Protein AF-A0A0R3PIF0-F1 (afdb_monomer)

Secondary structure (DSSP, 8-state):
-HHHHHHH----SSPPHHHHHHHHHHS----TT--TTT-SHHHHHHHTT-GGGSBTTTBPPPHHHHHHHHHHHHHTTT------S---TTTTTTS-BTBEEE--SS--HHHHHHHHHHHHHHHHHSS--EEE-SS-----

InterPro domains:
  IPR024079 Metallopeptidase, catalytic domain superfamily [G3DSA:3.40.390.10] (37-140)

pLDDT: mean 72.9, std 18.95, range [37.56, 96.81]

Mean predicted aligned error: 13.87 Å

Foldseek 3Di:
DVPVVVVVPPDPPDPDPVVVVVVCVVDVPPPPDDDVQPPDLQNVCVVVVNQVQADVSHHHDDPVRVVVVVVVCVVCVPDDDPDDPDDDPPPPVPDPPQAAEDEDDPDDPVRVVVVVVVQVVCVVVDVHHYHYDPDRPPPD

Radius of gyration: 18.89 Å; Cα contacts (8 Å, |Δi|>4): 63; chains: 1; bounding box: 34×45×41 Å

Sequence (140 aa):
MEKEIKDELTVSTKPNGDVLKAMKDYAEIKQTNIEPVGDTIARVNRESRVDMALFQGDIILTKEQADEIIEDIKENKGGRVKRQAFRDEKYPKYLWSNGVNFAFYNATSVAKRVFKRAAAMWSWDTCINFGETDRGKHDR

Structure (mmCIF, N/CA/C/O backbone):
data_AF-A0A0R3PIF0-F1
#
_entry.id   AF-A0A0R3PIF0-F1
#
loop_
_atom_site.group_PDB
_atom_site.id
_atom_site.type_symbol
_atom_site.label_atom_id
_atom_site.label_alt_id
_atom_site.label_comp_id
_atom_site.label_asym_id
_atom_site.label_entity_id
_atom_site.label_seq_id
_atom_site.pdbx_PDB_ins_code
_atom_site.Cartn_x
_atom_site.Cartn_y
_atom_site.Cartn_z
_atom_site.occupancy
_atom_site.B_iso_or_equiv
_atom_site.auth_seq_id
_atom_site.auth_comp_id
_atom_site.auth_asym_id
_atom_site.auth_atom_id
_atom_site.pdbx_PDB_model_num
ATOM 1 N N . MET A 1 1 ? 3.440 -2.703 26.975 1.00 39.00 1 MET A N 1
ATOM 2 C CA . MET A 1 1 ? 2.899 -2.755 25.603 1.00 39.00 1 MET A CA 1
ATOM 3 C C . MET A 1 1 ? 3.229 -4.080 24.922 1.00 39.00 1 MET A C 1
ATOM 5 O O . MET A 1 1 ? 2.321 -4.872 24.766 1.00 39.00 1 MET A O 1
ATOM 9 N N . GLU A 1 2 ? 4.494 -4.411 24.626 1.00 38.91 2 GLU A N 1
ATOM 10 C CA . GLU A 1 2 ? 4.808 -5.712 23.994 1.00 38.91 2 GLU A CA 1
ATOM 11 C C . GLU A 1 2 ? 4.556 -6.949 24.874 1.00 38.91 2 GLU A C 1
ATOM 13 O O . GLU A 1 2 ? 4.214 -8.006 24.356 1.00 38.91 2 GLU A O 1
ATOM 18 N N . LYS A 1 3 ? 4.774 -6.848 26.194 1.00 43.38 3 LYS A N 1
ATOM 19 C CA . LYS A 1 3 ? 4.750 -8.019 27.089 1.00 43.38 3 LYS A CA 1
ATOM 20 C C . LYS A 1 3 ? 3.355 -8.628 27.268 1.00 43.38 3 LYS A C 1
ATOM 22 O O . LYS A 1 3 ? 3.252 -9.839 27.326 1.00 43.38 3 LYS A O 1
ATOM 27 N N . GLU A 1 4 ? 2.306 -7.810 27.296 1.00 44.25 4 GLU A N 1
ATOM 28 C CA . GLU A 1 4 ? 0.921 -8.278 27.482 1.00 44.25 4 GLU A CA 1
ATOM 29 C C . GLU A 1 4 ? 0.324 -8.868 26.192 1.00 44.25 4 GLU A C 1
ATOM 31 O O . GLU A 1 4 ? -0.523 -9.745 26.252 1.00 44.25 4 GLU A O 1
ATOM 36 N N . ILE A 1 5 ? 0.812 -8.445 25.019 1.00 46.12 5 ILE A N 1
ATOM 37 C CA . ILE A 1 5 ? 0.352 -8.931 23.705 1.00 46.12 5 ILE A CA 1
ATOM 38 C C . ILE A 1 5 ? 1.008 -10.277 23.342 1.00 46.12 5 ILE A C 1
ATOM 40 O O . ILE A 1 5 ? 0.425 -11.087 22.623 1.00 46.12 5 ILE A O 1
ATOM 44 N N . LYS A 1 6 ? 2.230 -10.532 23.832 1.00 49.25 6 LYS A N 1
ATOM 45 C CA . LYS A 1 6 ? 3.019 -11.727 23.484 1.00 49.25 6 LYS A CA 1
ATOM 46 C C . LYS A 1 6 ? 2.473 -13.029 24.087 1.00 49.25 6 LYS A C 1
ATOM 48 O O . LYS A 1 6 ? 2.617 -14.064 23.441 1.00 49.25 6 LYS A O 1
ATOM 53 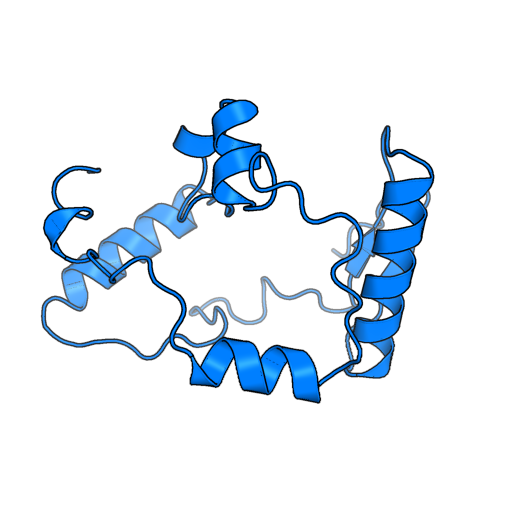N N . ASP A 1 7 ? 1.822 -12.982 25.249 1.00 43.16 7 ASP A N 1
ATOM 54 C CA . ASP A 1 7 ? 1.317 -14.192 25.920 1.00 43.16 7 ASP A CA 1
ATOM 55 C C . ASP A 1 7 ? 0.017 -14.740 25.294 1.00 43.16 7 ASP A C 1
ATOM 57 O O . ASP A 1 7 ? -0.178 -15.954 25.269 1.00 43.16 7 ASP A O 1
ATOM 61 N N . GLU A 1 8 ? -0.832 -13.896 24.692 1.00 44.09 8 GLU A N 1
ATOM 62 C CA . GLU A 1 8 ? -2.101 -14.334 24.073 1.00 44.09 8 GLU A CA 1
ATOM 63 C C . GLU A 1 8 ? -1.977 -14.786 22.600 1.00 44.09 8 GLU A C 1
ATOM 65 O O . GLU A 1 8 ? -2.888 -15.411 22.056 1.00 44.09 8 GLU A O 1
ATOM 70 N N . LEU A 1 9 ? -0.851 -14.499 21.935 1.00 39.22 9 LEU A N 1
ATOM 71 C CA . LEU A 1 9 ? -0.652 -14.702 20.489 1.00 39.22 9 LEU A CA 1
ATOM 72 C C . LEU A 1 9 ? 0.305 -15.849 20.135 1.00 39.22 9 LEU A C 1
ATOM 74 O O . LEU A 1 9 ? 0.808 -15.900 19.010 1.00 39.22 9 LEU A O 1
ATOM 78 N N . THR A 1 10 ? 0.544 -16.795 21.048 1.00 39.41 10 THR A N 1
ATOM 79 C CA . THR A 1 10 ? 1.358 -17.997 20.784 1.00 39.41 10 THR A CA 1
ATOM 80 C C . THR A 1 10 ? 0.647 -18.975 19.833 1.00 39.41 10 THR A C 1
ATOM 82 O O . THR A 1 10 ? 0.287 -20.100 20.169 1.00 39.41 10 THR A O 1
ATOM 85 N N . VAL A 1 11 ? 0.460 -18.557 18.581 1.00 43.66 11 VAL A N 1
ATOM 86 C CA . VAL A 1 11 ? 0.118 -19.440 17.470 1.00 43.66 11 VAL A CA 1
ATOM 87 C C . VAL A 1 11 ? 1.376 -20.231 17.125 1.00 43.66 11 VAL A C 1
ATOM 89 O O . VAL A 1 11 ? 2.396 -19.665 16.737 1.00 43.66 11 VAL A O 1
ATOM 92 N N . SER A 1 12 ? 1.298 -21.552 17.293 1.00 43.12 12 SER A N 1
ATOM 93 C CA . SER A 1 12 ? 2.303 -22.515 16.839 1.00 43.12 12 SER A CA 1
ATOM 94 C C . SER A 1 12 ? 2.793 -22.160 15.430 1.00 43.12 12 SER A C 1
ATOM 96 O O . SER A 1 12 ? 2.031 -22.181 14.466 1.00 43.12 12 SER A O 1
ATOM 98 N N . THR A 1 13 ? 4.078 -21.836 15.308 1.00 50.78 13 THR A N 1
ATOM 99 C CA . THR A 1 13 ? 4.768 -21.364 14.094 1.00 50.78 13 THR A CA 1
ATOM 100 C C . THR A 1 13 ? 4.951 -22.437 13.013 1.00 50.78 13 THR A C 1
ATOM 102 O O . THR A 1 13 ? 5.729 -22.246 12.079 1.00 50.78 13 THR A O 1
ATOM 105 N N . LYS A 1 14 ? 4.262 -23.580 13.107 1.00 49.59 14 LYS A N 1
ATOM 106 C CA . LYS A 1 14 ? 4.335 -24.635 12.091 1.00 49.59 14 LYS A CA 1
ATOM 107 C C . LYS A 1 14 ? 3.168 -24.493 11.109 1.00 49.59 14 LYS A C 1
ATOM 109 O O . LYS A 1 14 ? 2.019 -24.547 11.548 1.00 49.59 14 LYS A O 1
ATOM 114 N N . PRO A 1 15 ? 3.431 -24.340 9.797 1.00 47.59 15 PRO A N 1
ATOM 115 C CA . PRO A 1 15 ? 2.371 -24.342 8.800 1.00 47.59 15 PRO A CA 1
ATOM 116 C C . PRO A 1 15 ? 1.590 -25.657 8.888 1.00 47.59 15 PRO A C 1
ATOM 118 O O . PRO A 1 15 ? 2.183 -26.737 8.871 1.00 47.59 15 PRO A O 1
ATOM 121 N N . ASN A 1 16 ? 0.265 -25.565 8.993 1.00 57.34 16 ASN A N 1
ATOM 122 C CA . ASN A 1 16 ? -0.607 -26.732 8.940 1.00 57.34 16 ASN A CA 1
ATOM 123 C C . ASN A 1 16 ? -0.492 -27.382 7.545 1.00 57.34 16 ASN A C 1
ATOM 125 O O . ASN A 1 16 ? -0.505 -26.676 6.533 1.00 57.34 16 ASN A O 1
ATOM 129 N N . GLY A 1 17 ? -0.355 -28.711 7.485 1.00 57.84 17 GLY A N 1
ATOM 130 C CA . GLY A 1 17 ? -0.075 -29.453 6.247 1.00 57.84 17 GLY A CA 1
ATOM 131 C C . GLY A 1 17 ? -1.104 -29.213 5.138 1.00 57.84 17 GLY A C 1
ATOM 132 O O . GLY A 1 17 ? -0.756 -29.193 3.957 1.00 57.84 17 GLY A O 1
ATOM 133 N N . ASP A 1 18 ? -2.344 -28.924 5.523 1.00 62.34 18 ASP A N 1
ATOM 134 C CA . ASP A 1 18 ? -3.446 -28.638 4.603 1.00 62.34 18 ASP A CA 1
ATOM 135 C C . ASP A 1 18 ? -3.296 -27.285 3.892 1.00 62.34 18 ASP A C 1
ATOM 137 O O . ASP A 1 18 ? -3.632 -27.157 2.715 1.00 62.34 18 ASP A O 1
ATOM 141 N N . VAL A 1 19 ? -2.720 -26.283 4.568 1.00 57.62 19 VAL A N 1
ATOM 142 C CA . VAL A 1 19 ? -2.477 -24.946 3.993 1.00 57.62 19 VAL A CA 1
ATOM 143 C C . VAL A 1 19 ? -1.407 -25.032 2.909 1.00 57.62 19 VAL A C 1
ATOM 145 O O . VAL A 1 19 ? -1.565 -24.477 1.8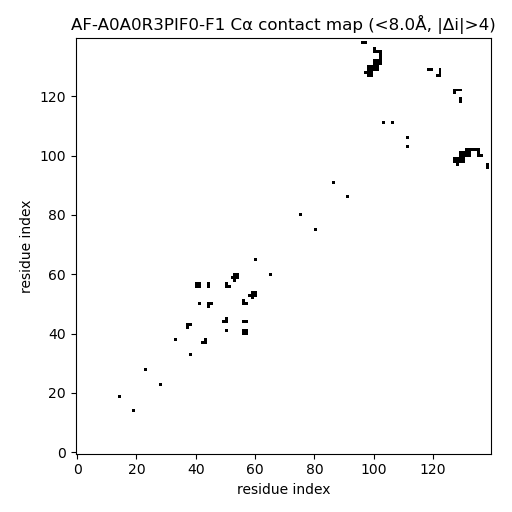25 1.00 57.62 19 VAL A O 1
ATOM 148 N N . LEU A 1 20 ? -0.343 -25.796 3.169 1.00 56.94 20 LEU A N 1
ATOM 149 C CA . LEU A 1 20 ? 0.724 -26.031 2.195 1.00 56.94 20 LEU A CA 1
ATOM 150 C C . LEU A 1 20 ? 0.221 -26.772 0.952 1.00 56.94 20 LEU A C 1
ATOM 152 O O . LEU A 1 20 ? 0.730 -26.535 -0.142 1.00 56.94 20 LEU A O 1
ATOM 156 N N . LYS A 1 21 ? -0.761 -27.665 1.112 1.00 65.06 21 LYS A N 1
ATOM 157 C CA . LYS A 1 21 ? -1.381 -28.391 -0.000 1.00 65.06 21 LYS A CA 1
ATOM 158 C C . LYS A 1 21 ? -2.254 -27.463 -0.849 1.00 65.06 21 LYS A C 1
ATOM 160 O O . LYS A 1 21 ? -2.043 -27.377 -2.052 1.00 65.06 21 LYS A O 1
ATOM 165 N N . ALA A 1 22 ? -3.115 -26.670 -0.212 1.00 62.97 22 ALA A N 1
ATOM 166 C CA . ALA A 1 22 ? -3.957 -25.693 -0.903 1.00 62.97 22 ALA A CA 1
ATOM 167 C C . ALA A 1 22 ? -3.142 -24.639 -1.685 1.00 62.97 22 ALA A C 1
ATOM 169 O O . ALA A 1 22 ? -3.515 -24.267 -2.795 1.00 62.97 22 ALA A O 1
ATOM 170 N N . MET A 1 23 ? -1.997 -24.194 -1.151 1.00 53.69 23 MET A N 1
ATOM 171 C CA . MET A 1 23 ? -1.098 -23.261 -1.851 1.00 53.69 23 MET A CA 1
ATOM 172 C C . MET A 1 23 ? -0.446 -23.869 -3.102 1.00 53.69 23 MET A C 1
ATOM 174 O O . MET A 1 23 ? -0.161 -23.136 -4.046 1.00 53.69 23 MET A O 1
ATOM 178 N N . LYS A 1 24 ? -0.198 -25.186 -3.111 1.00 56.56 24 LYS A N 1
ATOM 179 C CA . LYS A 1 24 ? 0.349 -25.907 -4.273 1.00 56.56 24 LYS A CA 1
ATOM 180 C C . LYS A 1 24 ? -0.702 -26.161 -5.351 1.00 56.56 24 LYS A C 1
ATOM 182 O O . LYS A 1 24 ? -0.357 -26.180 -6.525 1.00 56.56 24 LYS A O 1
ATOM 187 N N . ASP A 1 25 ? -1.957 -26.342 -4.953 1.00 60.97 25 ASP A N 1
ATOM 188 C CA . ASP A 1 25 ? -3.057 -26.614 -5.881 1.00 60.97 25 ASP A CA 1
ATOM 189 C C . ASP A 1 25 ? -3.532 -25.336 -6.608 1.00 60.97 25 ASP A C 1
ATOM 191 O O . ASP A 1 25 ? -4.038 -25.413 -7.724 1.00 60.97 25 ASP A O 1
ATOM 195 N N . T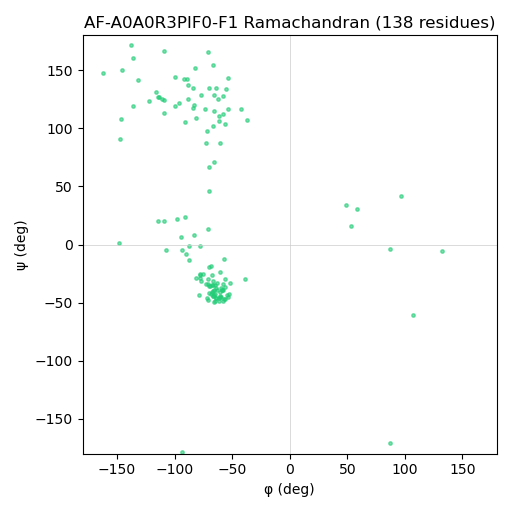YR A 1 26 ? -3.339 -24.149 -6.012 1.00 51.09 26 TYR A N 1
ATOM 196 C CA . TYR A 1 26 ? -3.770 -22.861 -6.586 1.00 51.09 26 TYR A CA 1
ATOM 197 C C . TYR A 1 26 ? -2.882 -22.364 -7.745 1.00 51.09 26 TYR A C 1
ATOM 199 O O . TYR A 1 26 ? -3.338 -21.616 -8.607 1.00 51.09 26 TYR A O 1
ATOM 207 N N . ALA A 1 27 ? -1.616 -22.782 -7.789 1.00 47.94 27 ALA A N 1
ATOM 208 C CA . ALA A 1 27 ? -0.707 -22.579 -8.914 1.00 47.94 27 ALA A CA 1
ATOM 209 C C . ALA A 1 27 ? 0.471 -23.553 -8.780 1.00 47.94 27 ALA A C 1
ATOM 211 O O . ALA A 1 27 ? 0.924 -23.801 -7.663 1.00 47.94 27 ALA A O 1
ATOM 212 N N . GLU A 1 28 ? 1.037 -24.038 -9.894 1.00 45.19 28 GLU A N 1
ATOM 213 C CA . GLU A 1 28 ? 2.363 -24.677 -9.894 1.00 45.19 28 GLU A CA 1
ATOM 214 C C . GLU A 1 28 ? 3.436 -23.632 -9.528 1.00 45.19 28 GLU A C 1
ATOM 216 O O . GLU A 1 28 ? 4.232 -23.178 -10.355 1.00 45.19 28 GLU A O 1
ATOM 221 N N . ILE A 1 29 ? 3.453 -23.201 -8.266 1.00 48.59 29 ILE A N 1
ATOM 222 C CA . ILE A 1 29 ? 4.486 -22.343 -7.709 1.00 48.59 29 ILE A CA 1
ATOM 223 C C . ILE A 1 29 ? 5.707 -23.240 -7.566 1.00 48.59 29 ILE A C 1
ATOM 225 O O . ILE A 1 29 ? 5.940 -23.861 -6.526 1.00 48.59 29 ILE A O 1
ATOM 229 N N . LYS A 1 30 ? 6.504 -23.333 -8.633 1.00 47.19 30 LYS A N 1
ATOM 230 C CA . LYS A 1 30 ? 7.887 -23.783 -8.506 1.00 47.19 30 LYS A CA 1
ATOM 231 C C . LYS A 1 30 ? 8.543 -22.841 -7.499 1.00 47.19 30 LYS A C 1
ATOM 233 O O . LYS A 1 30 ? 8.835 -21.694 -7.823 1.00 47.19 30 LYS A O 1
ATOM 238 N N . GLN A 1 31 ? 8.740 -23.323 -6.271 1.00 47.59 31 GLN A N 1
ATOM 239 C CA . GLN A 1 31 ? 9.461 -22.641 -5.190 1.00 47.59 31 GLN A CA 1
ATOM 240 C C . GLN A 1 31 ? 10.965 -22.581 -5.496 1.00 47.59 31 GLN A C 1
ATOM 242 O O . GLN A 1 31 ? 11.814 -22.930 -4.682 1.00 47.59 31 GLN A O 1
ATOM 247 N N . THR A 1 32 ? 11.324 -22.208 -6.716 1.00 38.28 32 THR A N 1
ATOM 248 C CA . THR A 1 32 ? 12.707 -21.977 -7.090 1.00 38.28 32 THR A CA 1
ATOM 249 C C . THR A 1 32 ? 13.036 -20.570 -6.618 1.00 38.28 32 THR A C 1
ATOM 251 O O . THR A 1 32 ? 12.521 -19.611 -7.194 1.00 38.28 32 THR A O 1
ATOM 254 N N . ASN A 1 33 ? 13.865 -20.486 -5.569 1.00 44.28 33 ASN A N 1
ATOM 255 C CA . ASN A 1 33 ? 14.394 -19.277 -4.909 1.00 44.28 33 ASN A CA 1
ATOM 256 C C . ASN A 1 33 ? 13.636 -18.804 -3.650 1.00 44.28 33 ASN A C 1
ATOM 258 O O . ASN A 1 33 ? 13.431 -17.608 -3.474 1.00 44.28 33 ASN A O 1
ATOM 262 N N . ILE A 1 34 ? 13.228 -19.727 -2.774 1.00 48.59 34 ILE A N 1
ATOM 263 C CA . ILE A 1 34 ? 12.875 -19.403 -1.381 1.00 48.59 34 ILE A CA 1
ATOM 264 C C . ILE A 1 34 ? 14.157 -19.559 -0.559 1.00 48.59 34 ILE A C 1
ATOM 266 O O . ILE A 1 34 ? 14.612 -20.688 -0.357 1.00 48.59 34 ILE A O 1
ATOM 270 N N . GLU A 1 35 ? 14.782 -18.452 -0.152 1.00 50.81 35 GLU A N 1
ATOM 271 C CA . GLU A 1 35 ? 15.906 -18.531 0.780 1.00 50.81 35 GLU A CA 1
ATOM 272 C C . GLU A 1 35 ? 15.355 -18.631 2.207 1.00 50.81 35 GLU A C 1
ATOM 274 O O . GLU A 1 35 ? 14.711 -17.705 2.684 1.00 50.81 35 GLU A O 1
ATOM 279 N N . PRO A 1 36 ? 15.651 -19.698 2.969 1.00 50.03 36 PRO A N 1
ATOM 280 C CA . PRO A 1 36 ? 15.091 -19.888 4.311 1.00 50.03 36 PRO A CA 1
ATOM 281 C C . PRO A 1 36 ? 15.389 -18.727 5.290 1.00 50.03 36 PRO A C 1
ATOM 283 O O . PRO A 1 36 ? 14.748 -18.629 6.343 1.00 50.03 36 PRO A O 1
ATOM 286 N N . VAL A 1 37 ? 16.302 -17.812 4.938 1.00 40.50 37 VAL A N 1
ATOM 287 C CA . VAL A 1 37 ? 16.645 -16.558 5.626 1.00 40.50 37 VAL A CA 1
ATOM 288 C C . VAL A 1 37 ? 16.297 -15.356 4.711 1.00 40.50 37 VAL A C 1
ATOM 290 O O . VAL A 1 37 ? 16.626 -15.392 3.543 1.00 40.50 37 VAL A O 1
ATOM 293 N N . GLY A 1 38 ? 15.601 -14.312 5.187 1.00 49.84 38 GLY A N 1
ATOM 294 C CA . GLY A 1 38 ? 14.998 -13.221 4.380 1.00 49.84 38 GLY A CA 1
ATOM 295 C C . GLY A 1 38 ? 13.455 -13.212 4.210 1.00 49.84 38 GLY A C 1
ATOM 296 O O . GLY A 1 38 ? 12.799 -12.326 4.726 1.00 49.84 38 GLY A O 1
ATOM 297 N N . ASP A 1 39 ? 12.839 -14.236 3.618 1.00 65.31 39 ASP A N 1
ATOM 298 C CA . ASP A 1 39 ? 11.444 -14.326 3.100 1.00 65.31 39 ASP A CA 1
ATOM 299 C C . ASP A 1 39 ? 10.200 -13.711 3.789 1.00 65.31 39 ASP A C 1
ATOM 301 O O . ASP A 1 39 ? 9.233 -13.425 3.082 1.00 65.31 39 ASP A O 1
ATOM 305 N N . THR A 1 40 ? 10.111 -13.551 5.115 1.00 82.38 40 THR A N 1
ATOM 306 C CA . THR A 1 40 ? 8.884 -12.980 5.710 1.00 82.38 40 THR A CA 1
ATOM 307 C C . THR A 1 40 ? 8.986 -11.464 5.786 1.00 82.38 40 THR A C 1
ATOM 309 O O . THR A 1 40 ? 10.035 -10.932 6.141 1.00 82.38 40 THR A O 1
ATOM 312 N N . ILE A 1 41 ? 7.879 -10.754 5.537 1.00 83.25 41 ILE A N 1
ATOM 313 C CA . ILE A 1 41 ? 7.829 -9.286 5.673 1.00 83.25 41 ILE A CA 1
ATOM 314 C C . ILE A 1 41 ? 8.330 -8.854 7.061 1.00 83.25 41 ILE A C 1
ATOM 316 O O . ILE A 1 41 ? 9.158 -7.954 7.173 1.00 83.25 41 ILE A O 1
ATOM 320 N N . ALA A 1 42 ? 7.920 -9.570 8.114 1.00 81.62 42 ALA A N 1
ATOM 321 C CA . ALA A 1 42 ? 8.368 -9.315 9.481 1.00 81.62 42 ALA A CA 1
ATOM 322 C C . ALA A 1 42 ? 9.898 -9.399 9.641 1.00 81.62 42 ALA A C 1
ATOM 324 O O . ALA A 1 42 ? 10.491 -8.597 10.360 1.00 81.62 42 ALA A O 1
ATOM 325 N N . ARG A 1 43 ? 10.557 -10.350 8.964 1.00 83.25 43 ARG A N 1
ATOM 326 C CA . ARG A 1 43 ? 12.018 -10.477 8.990 1.00 83.25 43 ARG A CA 1
ATOM 327 C C . ARG A 1 43 ? 12.694 -9.362 8.201 1.00 83.25 43 ARG A C 1
ATOM 329 O O . ARG A 1 43 ? 13.593 -8.736 8.752 1.00 83.25 43 ARG A O 1
ATOM 336 N N . VAL A 1 44 ? 12.223 -9.064 6.988 1.00 85.81 44 VAL A N 1
ATOM 337 C CA . VAL A 1 44 ? 12.731 -7.940 6.176 1.00 85.81 44 VAL A CA 1
ATOM 338 C C . VAL A 1 44 ? 12.676 -6.626 6.964 1.00 85.81 44 VAL A C 1
ATOM 340 O O . VAL A 1 44 ? 13.658 -5.881 7.013 1.00 85.81 44 VAL A O 1
ATOM 343 N N . ASN A 1 45 ? 11.555 -6.364 7.638 1.00 88.31 45 ASN A N 1
ATOM 344 C CA . ASN A 1 45 ? 11.351 -5.138 8.408 1.00 88.31 45 ASN A CA 1
ATOM 345 C C . ASN A 1 45 ? 12.216 -5.088 9.675 1.00 88.31 45 ASN A C 1
ATOM 347 O O . ASN A 1 45 ? 12.750 -4.029 10.016 1.00 88.31 45 ASN A O 1
ATOM 351 N N . ARG A 1 46 ? 12.433 -6.234 10.329 1.00 84.94 46 ARG A N 1
ATOM 352 C CA . ARG A 1 46 ? 13.355 -6.356 11.465 1.00 84.94 46 ARG A CA 1
ATOM 353 C C . ARG A 1 46 ? 14.812 -6.139 11.061 1.00 84.94 46 ARG A C 1
ATOM 355 O O . ARG A 1 46 ? 15.536 -5.417 11.740 1.00 84.94 46 ARG A O 1
ATOM 362 N N . GLU A 1 47 ? 15.249 -6.722 9.949 1.00 86.50 47 GLU A N 1
ATOM 363 C CA . GLU A 1 47 ? 16.605 -6.529 9.413 1.00 86.50 47 GLU A CA 1
ATOM 364 C C . GLU A 1 47 ? 16.833 -5.078 8.968 1.00 86.50 47 GLU A C 1
ATOM 366 O O . GLU A 1 47 ? 17.909 -4.518 9.187 1.00 86.50 47 GLU A O 1
ATOM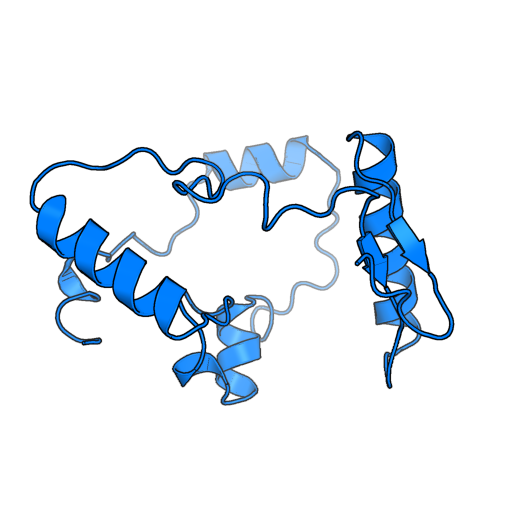 371 N N . SER A 1 48 ? 15.784 -4.436 8.449 1.00 85.94 48 SER A N 1
ATOM 372 C CA . SER A 1 48 ? 15.769 -3.011 8.097 1.00 85.94 48 SER A CA 1
ATOM 373 C C . SER A 1 48 ? 15.610 -2.074 9.305 1.00 85.94 48 SER A C 1
ATOM 375 O O . SER A 1 48 ? 15.641 -0.857 9.132 1.00 85.94 48 SER A O 1
ATOM 377 N N . ARG A 1 49 ? 15.476 -2.616 10.529 1.00 88.31 49 ARG A N 1
ATOM 378 C CA . ARG A 1 49 ? 15.333 -1.884 11.806 1.00 88.31 49 ARG A CA 1
ATOM 379 C C . ARG A 1 49 ? 14.135 -0.931 11.863 1.00 88.31 49 ARG A C 1
ATOM 381 O O . ARG A 1 49 ? 14.190 0.096 12.540 1.00 88.31 49 ARG A O 1
ATOM 388 N N . VAL A 1 50 ? 13.062 -1.264 11.151 1.00 87.50 50 VAL A N 1
ATOM 389 C CA . VAL A 1 50 ? 11.800 -0.503 11.156 1.00 87.50 50 VAL A CA 1
ATOM 390 C C . VAL A 1 50 ? 10.682 -1.223 11.911 1.00 87.50 50 VAL A C 1
ATOM 392 O O . VAL A 1 50 ? 9.614 -0.655 12.103 1.00 87.50 50 VAL A O 1
ATOM 395 N N . ASP A 1 51 ? 10.921 -2.447 12.379 1.00 83.06 51 ASP A N 1
ATOM 396 C CA . ASP A 1 51 ? 9.939 -3.315 13.037 1.00 83.06 51 ASP A CA 1
ATOM 397 C C . ASP A 1 51 ? 9.274 -2.685 14.266 1.00 83.06 51 ASP A C 1
ATOM 399 O O . ASP A 1 51 ? 8.073 -2.853 14.457 1.00 83.06 51 ASP A O 1
ATOM 403 N N . MET A 1 52 ? 10.010 -1.900 15.056 1.00 84.56 52 MET A N 1
ATOM 404 C CA . MET A 1 52 ? 9.452 -1.228 16.239 1.00 84.56 52 MET A CA 1
ATOM 405 C C . MET A 1 52 ? 8.440 -0.119 15.910 1.00 84.56 52 MET A C 1
ATOM 407 O O . MET A 1 52 ? 7.678 0.284 16.786 1.00 84.56 52 MET A O 1
ATOM 411 N N . ALA A 1 53 ? 8.438 0.395 14.678 1.00 85.62 53 ALA A N 1
ATOM 412 C CA . ALA A 1 53 ? 7.505 1.430 14.234 1.00 85.62 53 ALA A CA 1
ATOM 413 C C . ALA A 1 53 ? 6.248 0.854 13.557 1.00 85.62 53 ALA A C 1
ATOM 415 O O . ALA A 1 53 ? 5.353 1.616 13.192 1.00 85.62 53 ALA A O 1
ATOM 416 N N . LEU A 1 54 ? 6.186 -0.468 13.361 1.00 86.19 54 LEU A N 1
ATOM 417 C CA . LEU A 1 54 ? 5.156 -1.124 12.564 1.00 86.19 54 LEU A CA 1
ATOM 418 C C . LEU A 1 54 ? 4.213 -1.944 13.442 1.00 86.19 54 LEU A C 1
ATOM 420 O O . LEU A 1 54 ? 4.617 -2.862 14.157 1.00 86.19 54 LEU A O 1
ATOM 424 N N . PHE A 1 55 ? 2.920 -1.667 13.329 1.00 83.69 55 PHE A N 1
ATOM 425 C CA . PHE A 1 55 ? 1.884 -2.514 13.894 1.00 83.69 55 PHE A CA 1
ATOM 426 C C . PHE A 1 55 ? 1.804 -3.833 13.119 1.00 83.69 55 PHE A C 1
ATOM 428 O O . PHE A 1 55 ? 1.860 -3.845 11.891 1.00 83.69 55 PHE A O 1
ATOM 435 N N . GLN A 1 56 ? 1.728 -4.953 13.847 1.00 82.88 56 GLN A N 1
ATOM 436 C CA . GLN A 1 56 ? 1.749 -6.322 13.296 1.00 82.88 56 GLN A CA 1
ATOM 437 C C . GLN A 1 56 ? 2.936 -6.633 12.361 1.00 82.88 56 GLN A C 1
ATOM 439 O O . GLN A 1 56 ? 2.953 -7.665 11.696 1.00 82.88 56 GLN A O 1
ATOM 444 N N . GLY A 1 57 ? 3.977 -5.797 12.397 1.00 83.56 57 GLY A N 1
ATOM 445 C CA . GLY A 1 57 ? 5.213 -5.987 11.654 1.00 83.56 57 GLY A CA 1
ATOM 446 C C . GLY A 1 57 ? 5.217 -5.423 10.235 1.00 83.56 57 GLY A C 1
ATOM 447 O O . GLY A 1 57 ? 6.277 -5.480 9.620 1.00 83.56 57 GLY A O 1
ATOM 448 N N . ASP A 1 58 ? 4.114 -4.874 9.714 1.00 87.75 58 ASP A N 1
ATOM 449 C CA . ASP A 1 58 ? 4.034 -4.359 8.334 1.00 87.75 58 ASP A CA 1
ATOM 450 C C . ASP A 1 58 ? 3.084 -3.165 8.102 1.00 87.75 58 ASP A C 1
ATOM 452 O O . ASP A 1 58 ? 3.003 -2.672 6.977 1.00 87.75 58 ASP A O 1
ATOM 456 N N . ILE A 1 59 ? 2.418 -2.642 9.139 1.00 88.50 59 ILE A N 1
ATOM 457 C CA . ILE A 1 59 ? 1.473 -1.519 9.019 1.00 88.50 59 ILE A CA 1
ATOM 45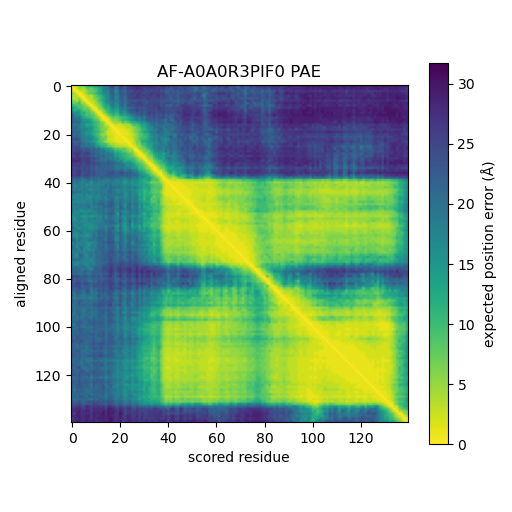8 C C . ILE A 1 59 ? 2.001 -0.288 9.765 1.00 88.50 59 ILE A C 1
ATOM 460 O O . ILE A 1 59 ? 2.293 -0.354 10.957 1.00 88.50 59 ILE A O 1
ATOM 464 N N . ILE A 1 60 ? 2.068 0.862 9.090 1.00 89.69 60 ILE A N 1
ATOM 465 C CA . ILE A 1 60 ? 2.269 2.164 9.746 1.00 89.69 60 ILE A CA 1
ATOM 466 C C . ILE A 1 60 ? 0.894 2.715 10.128 1.00 89.69 60 ILE A C 1
ATOM 468 O O . ILE A 1 60 ? 0.030 2.850 9.264 1.00 89.69 60 ILE A O 1
ATOM 472 N N . LEU A 1 61 ? 0.707 3.044 11.405 1.00 85.88 61 LEU A N 1
ATOM 473 C CA . LEU A 1 61 ? -0.522 3.650 11.915 1.00 85.88 61 LEU A CA 1
ATOM 474 C C . LEU A 1 61 ? -0.354 5.162 12.076 1.00 85.88 61 LEU A C 1
ATOM 476 O O . LEU A 1 61 ? 0.711 5.633 12.490 1.00 85.88 61 LEU A O 1
ATOM 480 N N . THR A 1 62 ? -1.418 5.923 11.815 1.00 85.94 62 THR A N 1
ATOM 481 C CA . THR A 1 62 ? -1.521 7.271 12.387 1.00 85.94 62 THR A CA 1
ATOM 482 C C . THR A 1 62 ? -1.779 7.176 13.888 1.00 85.94 62 THR A C 1
ATOM 484 O O . THR A 1 62 ? -2.138 6.119 14.414 1.00 85.94 62 THR A O 1
ATOM 487 N N . LYS A 1 63 ? -1.602 8.292 14.596 1.00 85.62 63 LYS A N 1
ATOM 488 C CA . LYS A 1 63 ? -1.882 8.333 16.030 1.00 85.62 63 LYS A CA 1
ATOM 489 C C . LYS A 1 63 ? -3.347 7.991 16.314 1.00 85.62 63 LYS A C 1
ATOM 491 O O . LYS A 1 63 ? -3.613 7.163 17.173 1.00 85.62 63 LYS A O 1
ATOM 496 N N . GLU A 1 64 ? -4.264 8.568 15.543 1.00 83.62 64 GLU A N 1
ATOM 497 C CA . GLU A 1 64 ? -5.703 8.337 15.685 1.00 83.62 64 GLU A CA 1
ATOM 498 C C . GLU A 1 64 ? -6.055 6.858 15.473 1.00 83.62 64 GLU A C 1
ATOM 500 O O . GLU A 1 64 ? -6.768 6.283 16.283 1.00 83.62 64 GLU A O 1
ATOM 505 N N . GLN A 1 65 ? -5.483 6.210 14.449 1.00 82.06 65 GLN A N 1
ATOM 506 C CA . GLN A 1 65 ? -5.703 4.778 14.202 1.00 82.06 65 GLN A CA 1
ATOM 507 C C . GLN A 1 65 ? -5.156 3.894 15.331 1.00 82.06 65 GLN A C 1
ATOM 509 O O . GLN A 1 65 ? -5.749 2.870 15.662 1.00 82.06 65 GLN A O 1
ATOM 514 N N . ALA A 1 66 ? -4.010 4.259 15.915 1.00 85.12 66 ALA A N 1
ATOM 515 C CA . ALA A 1 66 ? -3.445 3.529 17.045 1.00 85.12 66 ALA A CA 1
ATOM 516 C C . ALA A 1 66 ? -4.313 3.666 18.305 1.00 85.12 66 ALA A C 1
ATOM 518 O O . ALA A 1 66 ? -4.520 2.673 19.004 1.00 85.12 66 ALA A O 1
ATOM 519 N N . ASP A 1 67 ? -4.833 4.867 18.566 1.00 83.06 67 ASP A N 1
ATOM 520 C CA . ASP A 1 67 ? -5.725 5.138 19.693 1.00 83.06 67 ASP A CA 1
ATOM 521 C C . ASP A 1 67 ? -7.046 4.352 19.542 1.00 83.06 67 ASP A C 1
ATOM 523 O O . ASP A 1 67 ? -7.422 3.632 20.470 1.00 83.06 67 ASP A O 1
ATOM 527 N N . GLU A 1 68 ? -7.664 4.367 18.352 1.00 78.81 68 GLU A N 1
ATOM 528 C CA . GLU A 1 68 ? -8.880 3.595 18.026 1.00 78.81 68 GLU A CA 1
ATOM 529 C C . GLU A 1 68 ? -8.680 2.082 18.255 1.00 78.81 68 GLU A C 1
ATOM 531 O O . GLU A 1 68 ? -9.476 1.437 18.935 1.00 78.81 68 GLU A O 1
ATOM 536 N N . ILE A 1 69 ? -7.568 1.504 17.781 1.00 79.12 69 ILE A N 1
ATOM 537 C CA . ILE A 1 69 ? -7.262 0.075 17.994 1.00 79.12 69 ILE A CA 1
ATOM 538 C C . ILE A 1 69 ? -7.091 -0.252 19.487 1.00 79.12 69 ILE A C 1
ATOM 540 O O . ILE A 1 69 ? -7.495 -1.324 19.944 1.00 79.12 69 ILE A O 1
ATOM 544 N N . ILE A 1 70 ? -6.462 0.636 20.263 1.00 81.56 70 ILE A N 1
ATOM 545 C CA . ILE A 1 70 ? -6.266 0.430 21.705 1.00 81.56 70 ILE A CA 1
ATOM 546 C C . ILE A 1 70 ? -7.608 0.462 22.445 1.00 81.56 70 ILE A C 1
ATOM 548 O O . ILE A 1 70 ? -7.801 -0.329 23.376 1.00 81.56 70 ILE A O 1
ATOM 552 N N . GLU A 1 71 ? -8.509 1.366 22.068 1.00 79.38 71 GLU A N 1
ATOM 553 C CA . GLU A 1 71 ? -9.864 1.448 22.620 1.00 79.38 71 GLU A CA 1
ATOM 554 C C . GLU A 1 71 ? -10.673 0.198 22.268 1.00 79.38 71 GLU A C 1
ATOM 556 O O . GLU A 1 71 ? -11.147 -0.478 23.185 1.00 79.38 71 GLU A O 1
ATOM 561 N N . ASP A 1 72 ? -10.673 -0.220 21.000 1.00 72.81 72 ASP A N 1
ATOM 562 C CA . ASP A 1 72 ? -11.325 -1.454 20.546 1.00 72.81 72 ASP A CA 1
ATOM 563 C C . ASP A 1 72 ? -10.857 -2.684 21.339 1.00 72.81 72 ASP A C 1
ATOM 565 O O . ASP A 1 72 ? -11.667 -3.524 21.739 1.00 72.81 72 ASP A O 1
ATOM 569 N N . ILE A 1 73 ? -9.551 -2.815 21.603 1.00 74.12 73 ILE A N 1
ATOM 570 C CA . ILE A 1 73 ? -9.003 -3.930 22.395 1.00 74.12 73 ILE A CA 1
ATOM 571 C C . ILE A 1 73 ? -9.493 -3.873 23.849 1.00 74.12 73 ILE A C 1
ATOM 573 O O . ILE A 1 73 ? -9.771 -4.915 24.450 1.00 74.12 73 ILE A O 1
ATOM 577 N N . LYS A 1 74 ? -9.582 -2.676 24.440 1.00 78.19 74 LYS A N 1
ATOM 578 C CA . LYS A 1 74 ? -10.047 -2.497 25.825 1.00 78.19 74 LYS A CA 1
ATOM 579 C C . LYS A 1 74 ? -11.537 -2.790 25.964 1.00 78.19 74 LYS A C 1
ATOM 581 O O . LYS A 1 74 ? -11.920 -3.425 26.948 1.00 78.19 74 LYS A O 1
ATOM 586 N N . GLU A 1 75 ? -12.344 -2.344 25.008 1.00 73.62 75 GLU A N 1
ATOM 587 C CA . GLU A 1 75 ? -13.797 -2.527 25.002 1.00 73.62 75 GLU A CA 1
ATOM 588 C C . GLU A 1 75 ? -14.194 -3.974 24.686 1.00 73.62 75 GLU A C 1
ATOM 590 O O . GLU A 1 75 ? -15.127 -4.505 25.286 1.00 73.62 75 GLU A O 1
ATOM 595 N N . ASN A 1 76 ? -13.433 -4.667 23.832 1.00 65.81 76 ASN A N 1
ATOM 596 C CA . ASN A 1 76 ? 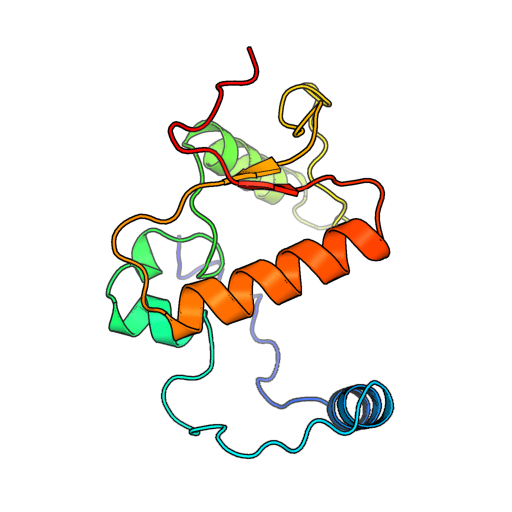-13.702 -6.054 23.438 1.00 65.81 76 ASN A CA 1
ATOM 597 C C . ASN A 1 76 ? -13.011 -7.114 24.318 1.00 65.81 76 ASN A C 1
ATOM 599 O O . ASN A 1 76 ? -12.814 -8.252 23.873 1.00 65.81 76 ASN A O 1
ATOM 603 N N . LYS A 1 77 ? -12.664 -6.792 25.574 1.00 59.84 77 LYS A N 1
ATOM 604 C CA . LYS A 1 77 ? -12.131 -7.762 26.551 1.00 59.84 77 LYS A CA 1
ATOM 605 C C . LYS A 1 77 ? -13.138 -8.895 26.816 1.00 59.84 77 LYS A C 1
ATOM 607 O O . LYS A 1 77 ? -13.934 -8.831 27.748 1.00 59.84 77 LYS A O 1
ATOM 612 N N . GLY A 1 78 ? -13.091 -9.945 25.994 1.00 59.28 78 GLY A N 1
ATOM 613 C CA . GLY A 1 78 ? -13.913 -11.156 26.118 1.00 59.28 78 GLY A CA 1
ATOM 614 C C . GLY A 1 78 ? -14.607 -11.629 24.835 1.00 59.28 78 GLY A C 1
ATOM 615 O O . GLY A 1 78 ? -15.195 -12.709 24.844 1.00 59.28 78 GLY A O 1
ATOM 616 N N . GLY A 1 79 ? -14.531 -10.883 23.725 1.00 61.84 79 GLY A N 1
ATOM 617 C CA . GLY A 1 79 ? -15.202 -11.241 22.472 1.00 61.84 79 GLY A CA 1
ATOM 618 C C . GLY A 1 79 ? -14.308 -11.051 21.251 1.00 61.84 79 GLY A C 1
ATOM 619 O O . GLY A 1 79 ? -13.880 -9.945 20.945 1.00 61.84 79 GLY A O 1
ATOM 620 N N . ARG A 1 80 ? -14.041 -12.129 20.503 1.00 55.56 80 ARG A N 1
ATOM 621 C CA . ARG A 1 80 ? -13.332 -12.040 19.218 1.00 55.56 80 ARG A CA 1
ATOM 622 C C . ARG A 1 80 ? -14.206 -11.302 18.200 1.00 55.56 80 ARG A C 1
ATOM 624 O O . ARG A 1 80 ? -15.091 -11.910 17.595 1.00 55.56 80 ARG A O 1
ATOM 631 N N . VAL A 1 81 ? -13.916 -10.030 17.947 1.00 59.12 81 VAL A N 1
ATOM 632 C CA . VAL A 1 81 ? -14.509 -9.301 16.819 1.00 59.12 81 VAL A CA 1
ATOM 633 C C . VAL A 1 81 ? -14.001 -9.929 15.516 1.00 59.12 81 VAL A C 1
ATOM 635 O O . VAL A 1 81 ? -12.804 -10.179 15.338 1.00 59.12 81 VAL A O 1
ATOM 638 N N . LYS A 1 82 ? -14.917 -10.271 14.602 1.00 56.62 82 LYS A N 1
ATOM 639 C CA . LYS A 1 82 ? -14.541 -10.774 13.273 1.00 56.62 82 LYS A CA 1
ATOM 640 C C . LYS A 1 82 ? -13.769 -9.671 12.553 1.00 56.62 82 LYS A C 1
ATOM 642 O O . LYS A 1 82 ? -14.293 -8.578 12.392 1.00 56.62 82 LYS A O 1
ATOM 647 N N . ARG A 1 83 ? -12.558 -9.979 12.078 1.00 58.75 83 ARG A N 1
ATOM 648 C CA . ARG A 1 83 ? -11.786 -9.077 11.214 1.00 58.75 83 ARG A CA 1
ATOM 649 C C . ARG A 1 83 ? -12.628 -8.770 9.972 1.00 58.75 83 ARG A C 1
ATOM 651 O O . ARG A 1 83 ? -12.921 -9.680 9.199 1.00 58.75 83 ARG A O 1
ATOM 658 N N . GLN A 1 84 ? -13.058 -7.524 9.835 1.00 59.38 84 GLN A N 1
ATOM 659 C CA . GLN A 1 84 ? -13.691 -6.988 8.634 1.00 59.38 84 GLN A CA 1
ATOM 660 C C . GLN A 1 84 ? -12.722 -6.007 7.972 1.00 59.38 84 GLN A C 1
ATOM 662 O O . GLN A 1 84 ? -11.725 -5.610 8.577 1.00 59.38 84 GLN A O 1
ATOM 667 N N . ALA A 1 85 ? -13.003 -5.631 6.726 1.00 66.62 85 ALA A N 1
ATOM 668 C CA . ALA A 1 85 ? -12.351 -4.477 6.117 1.00 66.62 85 ALA A CA 1
ATOM 669 C C . ALA A 1 85 ? -12.532 -3.244 7.022 1.00 66.62 85 ALA A C 1
ATOM 671 O O . ALA A 1 85 ? -13.590 -3.095 7.636 1.00 66.62 85 ALA A O 1
ATOM 672 N N . PHE A 1 86 ? -11.507 -2.387 7.107 1.00 69.94 86 PHE A N 1
ATOM 673 C CA . PHE A 1 86 ? -11.553 -1.164 7.911 1.00 69.94 86 PHE A CA 1
ATOM 674 C C . PHE A 1 86 ? -12.783 -0.330 7.527 1.00 69.94 86 PHE A C 1
ATOM 676 O O . PHE A 1 86 ? -12.930 0.089 6.376 1.00 69.94 86 PHE A O 1
ATOM 683 N N . ARG A 1 87 ? -13.691 -0.147 8.486 1.00 68.38 87 ARG A N 1
ATOM 684 C CA . ARG A 1 87 ? -14.961 0.553 8.308 1.00 68.38 87 ARG A CA 1
ATOM 685 C C . ARG A 1 87 ? -15.318 1.248 9.614 1.00 68.38 87 ARG A C 1
ATOM 687 O O . ARG A 1 87 ? -15.961 0.654 10.472 1.00 68.38 87 ARG A O 1
ATOM 694 N N . ASP A 1 88 ? -14.871 2.487 9.740 1.00 71.81 88 ASP A N 1
ATOM 695 C CA . ASP A 1 88 ? -15.176 3.360 10.867 1.00 71.81 88 ASP A CA 1
ATOM 696 C C . ASP A 1 88 ? -16.406 4.239 10.574 1.00 71.81 88 ASP A C 1
ATOM 698 O O . ASP A 1 88 ? -17.022 4.160 9.504 1.00 71.81 88 ASP A O 1
ATOM 702 N N . GLU A 1 89 ? -16.761 5.110 11.518 1.00 76.62 89 GLU A N 1
ATOM 703 C CA . GLU A 1 89 ? -17.850 6.084 11.351 1.00 76.62 89 GLU A CA 1
ATOM 704 C C . GLU A 1 89 ? -17.610 7.053 10.186 1.00 76.62 89 GLU A C 1
ATOM 706 O O . GLU A 1 89 ? -18.555 7.614 9.629 1.00 76.62 89 GLU A O 1
ATOM 711 N N . LYS A 1 90 ? -16.346 7.250 9.793 1.00 78.50 90 LYS A N 1
ATOM 712 C CA . LYS A 1 90 ? -15.961 8.140 8.695 1.00 78.50 90 LYS A CA 1
ATOM 713 C C . LYS A 1 90 ? -15.993 7.431 7.342 1.00 78.50 90 LYS A C 1
ATOM 715 O O . LYS A 1 90 ? -15.736 8.080 6.329 1.00 78.50 90 LYS A O 1
ATOM 720 N N . TYR A 1 91 ? -16.323 6.142 7.270 1.00 77.56 91 TYR A N 1
ATOM 721 C CA . TYR A 1 91 ? -16.467 5.426 6.004 1.00 77.56 91 TYR A CA 1
ATOM 722 C C . TYR A 1 91 ? -17.474 6.132 5.065 1.00 77.56 91 TYR A C 1
ATOM 724 O O . TYR A 1 91 ? -18.574 6.470 5.505 1.00 77.56 91 TYR A O 1
ATOM 732 N N . PRO A 1 92 ? -17.169 6.325 3.762 1.00 84.38 92 PRO A N 1
ATOM 733 C CA . PRO A 1 92 ? -16.038 5.787 2.995 1.00 84.38 92 PRO A CA 1
ATOM 734 C C . PRO A 1 92 ? -14.848 6.755 2.845 1.00 84.38 92 PRO A C 1
ATOM 736 O O . PRO A 1 92 ? -14.062 6.603 1.914 1.00 84.38 92 PRO A O 1
ATOM 739 N N . LYS A 1 93 ? -14.700 7.761 3.716 1.00 84.62 93 LYS A N 1
ATOM 740 C CA . LYS A 1 93 ? -13.741 8.872 3.554 1.00 8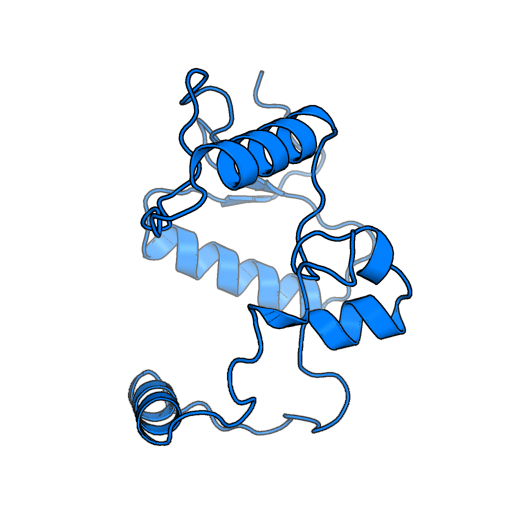4.62 93 LYS A CA 1
ATOM 741 C C . LYS A 1 93 ? -12.297 8.438 3.280 1.00 84.62 93 LYS A C 1
ATOM 743 O O . LYS A 1 93 ? -11.580 9.148 2.586 1.00 84.62 93 LYS A O 1
ATOM 748 N N . TYR A 1 94 ? -11.869 7.306 3.831 1.00 82.38 94 TYR A N 1
ATOM 749 C CA . TYR A 1 94 ? -10.499 6.804 3.691 1.00 82.38 94 TYR A CA 1
ATOM 750 C C . TYR A 1 94 ? -10.307 5.810 2.540 1.00 82.38 94 TYR A C 1
ATOM 752 O O . TYR A 1 94 ? -9.236 5.218 2.414 1.00 82.38 94 TYR A O 1
ATOM 760 N N . LEU A 1 95 ? -11.331 5.592 1.711 1.00 87.56 95 LEU A N 1
ATOM 761 C CA . LEU A 1 95 ? -11.204 4.764 0.520 1.00 87.56 95 LEU A CA 1
ATOM 762 C C . LEU A 1 95 ? -10.601 5.547 -0.645 1.00 87.56 95 LEU A C 1
ATOM 764 O O . LEU A 1 95 ? -10.814 6.746 -0.809 1.00 87.56 95 LEU A O 1
ATOM 768 N N . TRP A 1 96 ? -9.933 4.807 -1.521 1.00 89.00 96 TRP A N 1
ATOM 769 C CA . TRP A 1 96 ? -9.534 5.268 -2.842 1.00 89.00 96 TRP A CA 1
ATOM 770 C C . TRP A 1 96 ? -10.768 5.383 -3.746 1.00 89.00 96 TRP A C 1
ATOM 772 O O . TRP A 1 96 ? -11.235 4.385 -4.294 1.00 89.00 96 TRP A O 1
ATOM 782 N N . SER A 1 97 ? -11.325 6.587 -3.882 1.00 86.38 97 SER A N 1
ATOM 783 C CA . SER A 1 97 ? -12.586 6.818 -4.605 1.00 86.38 97 SER A CA 1
ATOM 784 C C . SER A 1 97 ? -12.489 6.557 -6.112 1.00 86.38 97 SER A C 1
ATOM 786 O O . SER A 1 97 ? -13.437 6.041 -6.699 1.00 86.38 97 SER A O 1
ATOM 788 N N . ASN A 1 98 ? -11.341 6.858 -6.724 1.00 87.31 98 ASN A N 1
ATOM 789 C CA . ASN A 1 98 ? -11.108 6.732 -8.168 1.00 87.31 98 ASN A CA 1
ATOM 790 C C . ASN A 1 98 ? -10.048 5.671 -8.513 1.00 87.31 98 ASN A C 1
ATOM 792 O O . ASN A 1 98 ? -9.478 5.679 -9.605 1.00 87.31 98 ASN A O 1
ATOM 796 N N . GLY A 1 99 ? -9.784 4.748 -7.585 1.00 91.44 99 GLY A N 1
ATOM 797 C CA . GLY A 1 99 ? -8.677 3.803 -7.687 1.00 91.44 99 GLY A CA 1
ATOM 798 C C . GLY A 1 99 ? -7.365 4.354 -7.126 1.00 91.44 99 GLY A C 1
ATOM 799 O O . GLY A 1 99 ? -7.327 5.378 -6.449 1.00 91.44 99 GLY A O 1
ATOM 800 N N . VAL A 1 100 ? -6.277 3.627 -7.361 1.00 93.56 100 VAL A N 1
ATOM 801 C CA . VAL A 1 100 ? -4.977 3.857 -6.726 1.00 93.56 100 VAL A CA 1
ATOM 802 C C . VAL A 1 100 ? -3.987 4.419 -7.741 1.00 93.56 100 VAL A C 1
ATOM 804 O O . VAL A 1 100 ? -3.543 3.727 -8.661 1.00 93.56 100 VAL A O 1
ATOM 807 N N . ASN A 1 101 ? -3.582 5.670 -7.538 1.00 93.12 101 ASN A N 1
ATOM 808 C CA . ASN A 1 101 ? -2.478 6.269 -8.281 1.00 93.12 101 ASN A CA 1
ATOM 809 C C . ASN A 1 101 ? -1.138 5.909 -7.626 1.00 93.12 101 ASN A C 1
ATOM 811 O O . ASN A 1 101 ? -0.988 6.020 -6.409 1.00 93.12 101 ASN A O 1
ATOM 815 N N . PHE A 1 102 ? -0.145 5.514 -8.422 1.00 92.56 102 PHE A N 1
ATOM 816 C CA . PHE A 1 102 ? 1.188 5.167 -7.926 1.00 92.56 102 PHE A CA 1
ATOM 817 C C . PHE A 1 102 ? 2.307 5.764 -8.786 1.00 92.56 102 PHE A C 1
ATOM 819 O O . PHE A 1 102 ? 2.108 6.140 -9.942 1.00 92.56 102 PHE A O 1
ATOM 826 N N . ALA A 1 103 ? 3.501 5.845 -8.201 1.00 93.88 103 ALA A N 1
ATOM 827 C CA . ALA A 1 103 ? 4.734 6.259 -8.862 1.00 93.88 103 ALA A CA 1
ATOM 828 C C . ALA A 1 103 ? 5.912 5.476 -8.266 1.00 93.88 103 ALA A C 1
ATOM 830 O O . ALA A 1 103 ? 5.891 5.111 -7.089 1.00 93.88 103 ALA A O 1
ATOM 831 N N . PHE A 1 104 ? 6.958 5.230 -9.055 1.00 92.94 104 PHE A N 1
ATOM 832 C CA . PHE A 1 104 ? 8.159 4.562 -8.556 1.00 92.94 104 PHE A CA 1
ATOM 833 C C . PHE A 1 104 ? 9.263 5.562 -8.237 1.00 92.94 104 PHE A C 1
ATOM 835 O O . PHE A 1 104 ? 9.809 6.198 -9.137 1.00 92.94 104 PHE A O 1
ATOM 842 N N . TYR A 1 105 ? 9.681 5.600 -6.976 1.00 92.69 105 TYR A N 1
ATOM 843 C CA . TYR A 1 105 ? 10.864 6.332 -6.543 1.00 92.69 105 TYR A CA 1
ATOM 844 C C . TYR A 1 105 ? 11.979 5.354 -6.162 1.00 92.69 105 TYR A C 1
ATOM 846 O O . T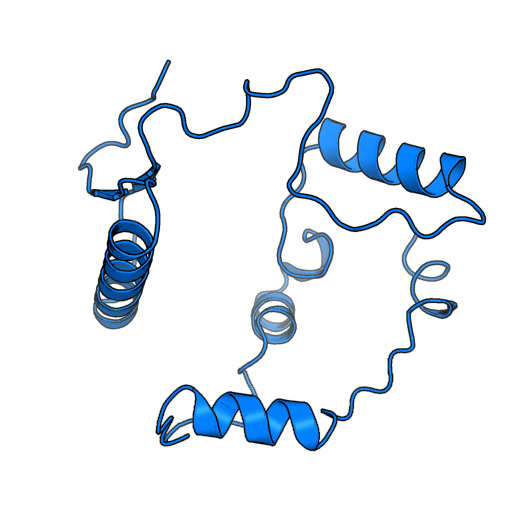YR A 1 105 ? 11.762 4.462 -5.349 1.00 92.69 105 TYR A O 1
ATOM 854 N N . ASN A 1 106 ? 13.156 5.491 -6.783 1.00 92.94 106 ASN A N 1
ATOM 855 C CA . ASN A 1 106 ? 14.353 4.679 -6.510 1.00 92.94 106 ASN A CA 1
ATOM 856 C C . ASN A 1 106 ? 14.125 3.143 -6.470 1.00 92.94 106 ASN A C 1
ATOM 858 O O . ASN A 1 106 ? 14.752 2.422 -5.700 1.00 92.94 106 ASN A O 1
ATOM 862 N N . ALA A 1 107 ? 13.201 2.628 -7.289 1.00 92.00 107 ALA A N 1
ATOM 863 C CA . ALA A 1 107 ? 12.868 1.203 -7.327 1.00 92.00 107 ALA A CA 1
ATOM 864 C C . ALA A 1 107 ? 13.692 0.439 -8.376 1.00 92.00 107 ALA A C 1
ATOM 866 O O . ALA A 1 107 ? 13.906 0.926 -9.492 1.00 92.00 107 ALA A O 1
ATOM 867 N N . THR A 1 108 ? 14.081 -0.798 -8.057 1.00 93.81 108 THR A N 1
ATOM 868 C CA . THR A 1 108 ? 14.774 -1.689 -9.001 1.00 93.81 108 THR A CA 1
ATOM 869 C C . THR A 1 108 ? 13.860 -2.088 -10.163 1.00 93.81 108 THR A C 1
ATOM 871 O O . THR A 1 108 ? 12.634 -2.132 -10.035 1.00 93.81 108 THR A O 1
ATOM 874 N N . SER A 1 109 ? 14.443 -2.428 -11.317 1.00 92.94 109 SER A N 1
ATOM 875 C CA . SER A 1 109 ? 13.679 -2.903 -12.483 1.00 92.94 109 SER A CA 1
ATOM 876 C C . SER A 1 109 ? 12.849 -4.156 -12.172 1.00 92.94 109 SER A C 1
ATOM 878 O O . SER A 1 109 ? 11.730 -4.301 -12.669 1.00 92.94 109 SER A O 1
ATOM 880 N N . VAL A 1 110 ? 13.362 -5.032 -11.302 1.00 92.75 110 VAL A N 1
ATOM 881 C CA . VAL A 1 110 ? 12.659 -6.228 -10.820 1.00 92.75 110 VAL A CA 1
ATOM 882 C C . VAL A 1 110 ? 11.438 -5.846 -9.985 1.00 92.75 110 VAL A C 1
ATOM 884 O O . VAL A 1 110 ? 10.345 -6.327 -10.282 1.00 92.75 110 VAL A O 1
ATOM 887 N N . ALA A 1 111 ? 11.592 -4.948 -9.005 1.00 91.62 111 ALA A N 1
ATOM 888 C CA . ALA A 1 111 ? 10.488 -4.495 -8.159 1.00 91.62 111 ALA A CA 1
ATOM 889 C C . ALA A 1 111 ? 9.383 -3.823 -8.987 1.00 91.62 111 ALA A C 1
ATOM 891 O O . ALA A 1 111 ? 8.213 -4.182 -8.860 1.00 91.62 111 ALA A O 1
ATOM 892 N N . LYS A 1 112 ? 9.759 -2.933 -9.919 1.00 94.06 112 LYS A N 1
ATOM 893 C CA . LYS A 1 112 ? 8.814 -2.293 -10.850 1.00 94.06 112 LYS A CA 1
ATOM 894 C C . LYS A 1 112 ? 8.013 -3.324 -11.647 1.00 94.06 112 LYS A C 1
ATOM 896 O O . LYS A 1 112 ? 6.794 -3.218 -11.752 1.00 94.06 112 LYS A O 1
ATOM 901 N N . ARG A 1 113 ? 8.687 -4.341 -12.197 1.00 94.31 113 ARG A N 1
ATOM 902 C CA . ARG A 1 113 ? 8.046 -5.398 -12.994 1.00 94.31 113 ARG A CA 1
ATOM 903 C C . ARG A 1 113 ? 7.059 -6.226 -12.169 1.00 94.31 113 ARG A C 1
ATOM 905 O O . ARG A 1 113 ? 5.960 -6.494 -12.646 1.00 94.31 113 ARG A O 1
ATOM 912 N N . VAL A 1 114 ? 7.451 -6.649 -10.967 1.00 95.44 114 VAL A N 1
ATOM 913 C CA . VAL A 1 114 ? 6.594 -7.465 -10.088 1.00 95.44 114 VAL A CA 1
ATOM 914 C C . VAL A 1 114 ? 5.388 -6.659 -9.611 1.00 95.44 114 VAL A C 1
ATOM 916 O O . VAL A 1 114 ? 4.266 -7.148 -9.718 1.00 95.44 114 VAL A O 1
ATOM 919 N N . PHE A 1 115 ? 5.592 -5.405 -9.196 1.00 95.81 115 PHE A N 1
ATOM 920 C CA . PHE A 1 115 ? 4.502 -4.516 -8.789 1.00 95.81 115 PHE A CA 1
ATOM 921 C C . PHE A 1 115 ? 3.470 -4.329 -9.905 1.00 95.81 115 PHE A C 1
ATOM 923 O O . PHE A 1 115 ? 2.281 -4.524 -9.675 1.00 95.81 115 PHE A O 1
ATOM 930 N N . LYS A 1 116 ? 3.908 -4.026 -11.137 1.00 95.56 116 LYS A N 1
ATOM 931 C CA . LYS A 1 116 ? 2.992 -3.842 -12.279 1.00 95.56 116 LYS A CA 1
ATOM 932 C C . LYS A 1 116 ? 2.150 -5.088 -12.562 1.00 95.56 116 LYS A C 1
ATOM 934 O O . LYS A 1 116 ? 0.969 -4.962 -12.860 1.00 95.56 116 LYS A O 1
ATOM 939 N N . ARG A 1 117 ? 2.733 -6.288 -12.440 1.00 96.06 117 ARG A N 1
ATOM 940 C CA . ARG A 1 117 ? 1.982 -7.548 -12.583 1.00 96.06 117 ARG A CA 1
ATOM 941 C C . ARG A 1 117 ? 0.949 -7.720 -11.474 1.00 96.06 117 ARG A C 1
ATOM 943 O O . ARG A 1 117 ? -0.178 -8.090 -11.772 1.00 96.06 117 ARG A O 1
ATOM 950 N N . ALA A 1 118 ? 1.312 -7.428 -10.226 1.00 95.44 118 ALA A N 1
ATOM 951 C CA . ALA A 1 118 ? 0.379 -7.485 -9.105 1.00 95.44 118 ALA A CA 1
ATOM 952 C C . ALA A 1 118 ? -0.784 -6.497 -9.282 1.00 95.44 118 ALA A C 1
ATOM 954 O O . ALA A 1 118 ? -1.937 -6.903 -9.193 1.00 95.44 118 ALA A O 1
ATOM 955 N N . ALA A 1 119 ? -0.495 -5.235 -9.612 1.00 95.50 119 ALA A N 1
ATOM 956 C CA . ALA A 1 119 ? -1.512 -4.215 -9.870 1.00 95.50 119 ALA A CA 1
ATOM 957 C C . ALA A 1 119 ? -2.456 -4.606 -11.022 1.00 95.50 119 ALA A C 1
ATOM 959 O O . ALA A 1 119 ? -3.666 -4.408 -10.925 1.00 95.50 119 ALA A O 1
ATOM 960 N N . ALA A 1 120 ? -1.919 -5.213 -12.088 1.00 94.06 120 ALA A N 1
ATOM 961 C CA . ALA A 1 120 ? -2.723 -5.722 -13.196 1.00 94.06 120 ALA A CA 1
ATOM 962 C C . ALA A 1 120 ? -3.649 -6.873 -12.770 1.00 94.06 120 ALA A C 1
ATOM 964 O O . ALA A 1 120 ? -4.815 -6.863 -13.147 1.00 94.06 120 ALA A O 1
ATOM 965 N N . MET A 1 121 ? -3.165 -7.823 -11.958 1.00 96.81 121 MET A N 1
ATOM 966 C CA . MET A 1 121 ? -4.007 -8.902 -11.416 1.00 96.81 121 MET A CA 1
ATOM 967 C C . MET A 1 121 ? -5.135 -8.339 -10.544 1.00 96.81 121 MET A C 1
ATOM 969 O O . MET A 1 121 ? -6.295 -8.669 -10.754 1.00 96.81 121 MET A O 1
ATOM 973 N N . TRP A 1 122 ? -4.828 -7.402 -9.641 1.00 95.44 122 TRP A N 1
ATOM 974 C CA . TRP A 1 122 ? -5.853 -6.739 -8.829 1.00 95.44 122 TRP A CA 1
ATOM 975 C C . TRP A 1 122 ? -6.886 -5.980 -9.669 1.00 95.44 122 TRP A C 1
ATOM 977 O O . TRP A 1 122 ? -8.074 -6.053 -9.369 1.00 95.44 122 TRP A O 1
ATOM 987 N N . SER A 1 123 ? -6.458 -5.285 -10.725 1.00 94.25 123 SER A N 1
ATOM 988 C CA . SER A 1 123 ? -7.375 -4.573 -11.632 1.00 94.25 123 SER A CA 1
ATOM 989 C C . SER A 1 123 ? -8.254 -5.522 -12.451 1.00 94.25 123 SER A C 1
ATOM 991 O O . SER A 1 123 ? -9.327 -5.135 -12.895 1.00 94.25 123 SER A O 1
ATOM 993 N N . TRP A 1 124 ? -7.784 -6.748 -12.691 1.00 94.94 124 TRP A N 1
ATOM 994 C CA . TRP A 1 124 ? -8.528 -7.76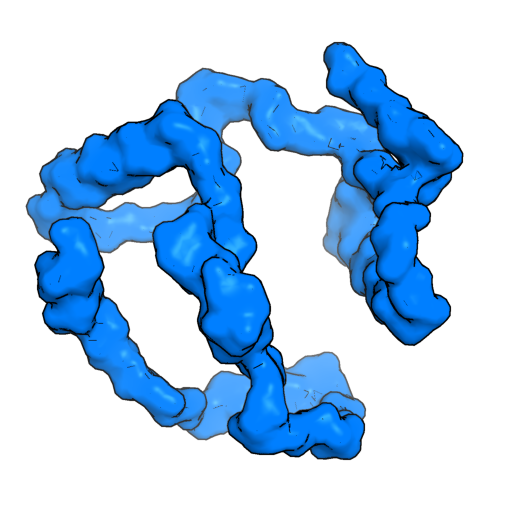8 -13.425 1.00 94.94 124 TRP A CA 1
ATOM 995 C C . TRP A 1 124 ? -9.588 -8.443 -12.549 1.00 94.94 124 TRP A C 1
ATOM 997 O O . TRP A 1 124 ? -10.720 -8.637 -12.986 1.00 94.94 124 TRP A O 1
ATOM 1007 N N . ASP A 1 125 ? -9.230 -8.771 -11.306 1.00 96.50 125 ASP A N 1
ATOM 1008 C CA . ASP A 1 125 ? -10.089 -9.525 -10.385 1.00 96.50 125 ASP A CA 1
ATOM 1009 C C . ASP A 1 125 ? -10.999 -8.633 -9.519 1.00 96.50 125 ASP A C 1
ATOM 1011 O O . ASP A 1 125 ? -11.871 -9.133 -8.806 1.00 96.50 125 ASP A O 1
ATOM 1015 N N . THR A 1 126 ? -10.814 -7.308 -9.550 1.00 93.94 126 THR A N 1
ATOM 1016 C CA . THR A 1 126 ? -11.586 -6.349 -8.744 1.00 93.94 126 THR A CA 1
ATOM 1017 C C . THR A 1 126 ? -11.985 -5.112 -9.550 1.00 93.94 126 THR A C 1
ATOM 1019 O O . THR A 1 126 ? -11.525 -4.899 -10.663 1.00 93.94 126 THR A O 1
ATOM 1022 N N . CYS A 1 127 ? -12.827 -4.248 -8.976 1.00 91.94 127 CYS A N 1
ATOM 1023 C CA . CYS A 1 127 ? -13.150 -2.944 -9.563 1.00 91.94 127 CYS A CA 1
ATOM 1024 C C . CYS A 1 127 ? -12.115 -1.841 -9.251 1.00 91.94 127 CYS A C 1
ATOM 1026 O O . CYS A 1 127 ? -12.373 -0.668 -9.529 1.00 91.94 127 CYS A O 1
ATOM 1028 N N . ILE A 1 128 ? -10.970 -2.180 -8.646 1.00 93.12 128 ILE A N 1
ATOM 1029 C CA . ILE A 1 128 ? -9.934 -1.208 -8.281 1.00 93.12 128 ILE A CA 1
ATOM 1030 C C . ILE A 1 128 ? -9.038 -0.948 -9.489 1.00 93.12 128 ILE A C 1
ATOM 1032 O O . ILE A 1 128 ? -8.314 -1.830 -9.939 1.00 93.12 128 ILE A O 1
ATOM 1036 N N . ASN A 1 129 ? -9.024 0.294 -9.964 1.00 92.94 129 ASN A N 1
ATOM 1037 C CA . ASN A 1 129 ? -8.135 0.714 -11.042 1.00 92.94 129 ASN A CA 1
ATOM 1038 C C . ASN A 1 129 ? -6.794 1.200 -10.489 1.00 92.94 129 ASN A C 1
ATOM 1040 O O . ASN A 1 129 ? -6.766 1.965 -9.528 1.00 92.94 129 ASN A O 1
ATOM 1044 N N . PHE A 1 130 ? -5.688 0.806 -11.120 1.00 94.75 130 PHE A N 1
ATOM 1045 C CA . PHE A 1 130 ? -4.346 1.279 -10.774 1.00 94.75 130 PHE A CA 1
ATOM 1046 C C . PHE A 1 130 ? -3.759 2.128 -11.907 1.00 94.75 130 PHE A C 1
ATOM 1048 O O . PHE A 1 130 ? -3.682 1.671 -13.048 1.00 94.75 130 PHE A O 1
ATOM 1055 N N . GLY A 1 131 ? -3.309 3.345 -11.594 1.00 91.75 131 GLY A N 1
ATOM 1056 C CA . GLY A 1 131 ? -2.745 4.290 -12.565 1.00 91.75 131 GLY A CA 1
ATOM 1057 C C . GLY A 1 131 ? -1.322 4.725 -12.212 1.00 91.75 131 GLY A C 1
ATOM 1058 O O . GLY A 1 131 ? -1.086 5.258 -11.130 1.00 91.75 131 GLY A O 1
ATOM 1059 N N . GLU A 1 132 ? -0.364 4.535 -13.124 1.00 91.00 132 GLU A N 1
ATOM 1060 C CA . GLU A 1 132 ? 0.980 5.113 -12.974 1.00 91.00 132 GLU A CA 1
ATOM 1061 C C . GLU A 1 132 ? 0.929 6.607 -13.329 1.00 91.00 132 GLU A C 1
ATOM 1063 O O . GLU A 1 132 ? 0.415 6.983 -14.384 1.00 91.00 132 GLU A O 1
ATOM 1068 N N . THR A 1 133 ? 1.448 7.466 -12.452 1.00 82.94 133 THR A N 1
ATOM 1069 C CA . THR A 1 133 ? 1.461 8.923 -12.658 1.00 82.94 133 THR A CA 1
ATOM 1070 C C . THR A 1 133 ? 2.850 9.496 -12.386 1.00 82.94 133 THR A C 1
ATOM 1072 O O . THR A 1 133 ? 3.513 9.099 -11.432 1.00 82.94 133 THR A O 1
ATOM 1075 N N . ASP A 1 134 ? 3.283 10.472 -13.189 1.00 67.12 134 ASP A N 1
ATOM 1076 C CA . ASP A 1 134 ? 4.595 11.128 -13.015 1.00 67.12 134 ASP A CA 1
ATOM 1077 C C . ASP A 1 134 ? 4.653 12.022 -11.764 1.00 67.12 134 ASP A C 1
ATOM 1079 O O . ASP A 1 134 ? 5.721 12.380 -11.267 1.00 67.12 134 ASP A O 1
ATOM 1083 N N . ARG A 1 135 ? 3.479 12.407 -11.259 1.00 57.91 135 ARG A N 1
ATOM 1084 C CA . ARG A 1 135 ? 3.247 13.146 -10.019 1.00 57.91 135 ARG A CA 1
ATOM 1085 C C . ARG A 1 135 ? 1.921 12.617 -9.495 1.00 57.91 135 ARG A C 1
ATOM 1087 O O . ARG A 1 135 ? 0.914 12.903 -10.137 1.00 57.91 135 ARG A O 1
ATOM 1094 N N . GLY A 1 136 ? 1.919 11.830 -8.416 1.00 50.72 136 GLY A N 1
ATOM 1095 C CA . GLY A 1 136 ? 0.696 11.302 -7.794 1.00 50.72 136 GLY A CA 1
ATOM 1096 C C . GLY A 1 136 ? -0.417 12.344 -7.837 1.00 50.72 136 GLY A C 1
ATOM 1097 O O . GLY A 1 136 ? -0.308 13.373 -7.170 1.00 50.72 136 GLY A O 1
ATOM 1098 N N . LYS A 1 137 ? -1.433 12.157 -8.689 1.00 47.97 137 LYS A N 1
ATOM 1099 C CA . LYS A 1 137 ? -2.567 13.081 -8.692 1.00 47.97 137 LYS A CA 1
ATOM 1100 C C . LYS A 1 137 ? -3.247 12.908 -7.340 1.00 47.97 137 LYS A C 1
ATOM 1102 O O . LYS A 1 137 ? -3.726 11.823 -7.031 1.00 47.97 137 LYS A O 1
ATOM 1107 N N . HIS A 1 138 ? -3.225 13.963 -6.529 1.00 47.34 138 HIS A N 1
ATOM 1108 C CA . HIS A 1 138 ? -4.040 14.037 -5.328 1.00 47.34 138 HIS A CA 1
ATOM 1109 C C . HIS A 1 138 ? -5.504 13.975 -5.766 1.00 47.34 138 HIS A C 1
ATOM 1111 O O . HIS A 1 138 ? -6.008 14.951 -6.324 1.00 47.34 138 HIS A O 1
ATOM 1117 N N . ASP A 1 139 ? -6.166 12.842 -5.536 1.00 46.78 139 ASP A N 1
ATOM 1118 C CA . ASP A 1 139 ? -7.620 12.836 -5.426 1.00 46.78 139 ASP A CA 1
ATOM 1119 C C . ASP A 1 139 ? -7.951 13.728 -4.218 1.00 46.78 139 ASP A C 1
ATOM 1121 O O . ASP A 1 139 ? -7.540 13.441 -3.091 1.00 46.78 139 ASP A O 1
ATOM 1125 N N . ARG A 1 140 ? -8.549 14.891 -4.494 1.00 37.56 140 ARG A N 1
ATOM 1126 C CA . ARG A 1 140 ? -9.082 15.814 -3.485 1.00 37.56 140 ARG A CA 1
ATOM 1127 C C . ARG A 1 140 ? -10.541 15.495 -3.230 1.00 37.56 140 ARG A C 1
ATOM 1129 O O . ARG A 1 140 ? -11.250 15.255 -4.232 1.00 37.56 140 ARG A O 1
#

Organism: Angiostrongylus costaricensis (NCBI:txid334426)

Nearest PDB structures (foldseek):
  1kmn-assembly1_A  TM=3.891E-01  e=6.699E+00  Escherichia coli
  1tvm-assembly1_A  TM=3.930E-01  e=7.171E+00  Escherichia coli

Solvent-accessible surface area (backbone atoms only — not comparable to full-atom values): 9147 Å² total; per-residue (Å²): 118,70,73,72,55,56,74,81,61,76,68,75,89,65,82,56,71,65,59,61,48,54,60,50,73,77,40,90,70,74,78,80,84,74,52,99,70,65,82,48,64,53,50,49,27,47,76,70,71,47,32,93,70,25,52,99,33,78,37,80,68,56,71,67,58,49,51,52,54,54,49,52,55,64,76,41,74,88,54,88,75,78,90,67,79,93,72,60,94,63,58,70,72,88,54,66,86,86,32,49,66,39,67,86,74,98,64,52,74,66,57,52,54,53,50,54,53,51,48,50,51,48,37,70,80,42,94,48,46,69,43,86,36,100,61,65,72,76,86,126